Protein AF-A0A7X4CYX2-F1 (afdb_monomer_lite)

Secondary structure (DSSP, 8-state):
-HHHHHHHHH-GGGS-HHHHHHHTSS-HHHHHHHHHHHHHT--HHHHHHHHHHHHHTT-

Radius of gyration: 10.87 Å; chains: 1; bounding box: 21×23×27 Å

Foldseek 3Di:
DVLQQVLCLVCVVLDDPVLSVQLVPDDSVSVSVSSVVVCVPDDPVRNVVSSVVSVVVVD

Structure (mmCIF, N/CA/C/O backbone):
data_AF-A0A7X4CYX2-F1
#
_entry.id   AF-A0A7X4CYX2-F1
#
loop_
_atom_site.group_PDB
_atom_site.id
_atom_site.type_symbol
_atom_site.label_atom_id
_atom_site.label_alt_id
_atom_site.label_comp_id
_atom_site.label_asym_id
_atom_site.label_entity_id
_atom_site.label_seq_id
_atom_site.pdbx_PDB_ins_code
_atom_site.Cartn_x
_atom_site.Cartn_y
_atom_site.Cartn_z
_atom_site.occupancy
_atom_site.B_iso_or_equiv
_atom_site.auth_seq_id
_atom_site.auth_comp_id
_atom_site.auth_asym_id
_atom_site.auth_atom_id
_atom_site.pdbx_PDB_model_num
ATOM 1 N N . VAL A 1 1 ? -7.330 6.679 -9.232 1.00 61.22 1 VAL A N 1
ATOM 2 C CA . VAL A 1 1 ? -7.963 6.375 -7.920 1.00 61.22 1 VAL A CA 1
ATOM 3 C C . VAL A 1 1 ? -8.858 5.142 -7.994 1.00 61.22 1 VAL A C 1
ATOM 5 O O . VAL A 1 1 ? -8.551 4.179 -7.307 1.00 61.22 1 VAL A O 1
ATOM 8 N N . HIS A 1 2 ? -9.898 5.114 -8.842 1.00 68.62 2 HIS A N 1
ATOM 9 C CA . HIS A 1 2 ? -10.807 3.955 -8.943 1.00 68.62 2 HIS A CA 1
ATOM 10 C C . HIS A 1 2 ? -10.099 2.630 -9.285 1.00 68.62 2 HIS A C 1
ATOM 12 O O . HIS A 1 2 ? -10.437 1.607 -8.702 1.00 68.62 2 HIS A O 1
ATOM 18 N N . SER A 1 3 ? -9.072 2.663 -10.142 1.00 80.38 3 SER A N 1
ATOM 19 C CA . SER A 1 3 ? -8.294 1.478 -10.539 1.00 80.38 3 SER A CA 1
ATOM 20 C C . SER A 1 3 ? -7.400 0.886 -9.441 1.00 80.38 3 SER A C 1
ATOM 22 O O . SER A 1 3 ? -6.977 -0.252 -9.574 1.00 80.38 3 SER A O 1
ATOM 24 N N . LEU A 1 4 ? -7.115 1.625 -8.362 1.00 87.94 4 LEU A N 1
ATOM 25 C CA . LEU A 1 4 ? -6.315 1.137 -7.226 1.00 87.94 4 LEU A CA 1
ATOM 26 C C . LEU A 1 4 ? -7.186 0.804 -6.012 1.00 87.94 4 LEU A C 1
ATOM 28 O O . LEU A 1 4 ? -6.895 -0.132 -5.275 1.00 87.94 4 LEU A O 1
ATOM 32 N N . PHE A 1 5 ? -8.261 1.568 -5.797 1.00 93.38 5 PHE A N 1
ATOM 33 C CA . PHE A 1 5 ? -9.083 1.440 -4.598 1.00 93.38 5 PHE A CA 1
ATOM 34 C C . PHE A 1 5 ? -9.748 0.066 -4.481 1.00 93.38 5 PHE A C 1
ATOM 36 O O . PHE A 1 5 ? -9.610 -0.571 -3.441 1.00 93.38 5 PHE A O 1
ATOM 43 N N . GLY A 1 6 ? -10.438 -0.388 -5.533 1.00 92.75 6 GLY A N 1
ATOM 44 C CA . GLY A 1 6 ? -11.136 -1.680 -5.536 1.00 92.75 6 GLY A CA 1
ATOM 45 C C . GLY A 1 6 ? -10.204 -2.850 -5.201 1.00 92.75 6 GLY A C 1
ATOM 46 O O . GLY A 1 6 ? -10.428 -3.514 -4.190 1.00 92.75 6 GLY A O 1
ATOM 47 N N . PRO A 1 7 ? -9.094 -3.031 -5.943 1.00 92.25 7 PRO A N 1
ATOM 48 C CA . PRO A 1 7 ? -8.140 -4.102 -5.670 1.00 92.25 7 PRO A CA 1
ATOM 49 C C . PRO A 1 7 ? -7.607 -4.110 -4.233 1.00 92.25 7 PRO A C 1
ATOM 51 O O . PRO A 1 7 ? -7.554 -5.167 -3.611 1.00 92.25 7 PRO A O 1
ATOM 54 N N . PHE A 1 8 ? -7.261 -2.950 -3.664 1.00 93.19 8 PHE A N 1
ATOM 55 C CA . PHE A 1 8 ? -6.801 -2.880 -2.272 1.00 93.19 8 PHE A CA 1
ATOM 56 C C . PHE A 1 8 ? -7.905 -3.122 -1.241 1.00 93.19 8 PHE A C 1
ATOM 58 O O . PHE A 1 8 ? -7.618 -3.561 -0.124 1.00 93.19 8 PHE A O 1
ATOM 65 N N . PHE A 1 9 ? -9.153 -2.803 -1.579 1.00 93.38 9 PHE A N 1
ATOM 66 C CA . PHE A 1 9 ? -10.293 -3.011 -0.695 1.00 93.38 9 PHE A CA 1
ATOM 67 C C . PHE A 1 9 ? -10.660 -4.494 -0.598 1.00 93.38 9 PHE A C 1
ATOM 69 O O . PHE A 1 9 ? -10.856 -5.004 0.515 1.00 93.38 9 PHE A O 1
ATOM 76 N N . ASP A 1 10 ? -10.661 -5.172 -1.746 1.00 92.00 10 ASP A N 1
ATOM 77 C CA . ASP A 1 10 ? -10.968 -6.597 -1.880 1.00 92.00 10 ASP A CA 1
ATOM 78 C C . ASP A 1 10 ? -9.803 -7.477 -1.408 1.00 92.00 10 ASP A C 1
ATOM 80 O O . ASP A 1 10 ? -10.019 -8.502 -0.759 1.00 92.00 10 ASP A O 1
ATOM 84 N N . ARG A 1 11 ? -8.559 -7.043 -1.664 1.00 90.69 11 ARG A N 1
ATOM 85 C CA . ARG A 1 11 ? -7.318 -7.734 -1.279 1.00 90.69 11 ARG A CA 1
ATOM 86 C C . ARG A 1 11 ? -6.413 -6.840 -0.421 1.00 90.69 11 ARG A C 1
ATOM 88 O O . ARG A 1 11 ? -5.405 -6.311 -0.901 1.00 90.69 11 ARG A O 1
ATOM 95 N N . PRO A 1 12 ? -6.723 -6.665 0.880 1.00 90.75 12 PRO A N 1
ATOM 96 C CA . PRO A 1 12 ? -5.897 -5.863 1.785 1.00 90.75 12 PRO A CA 1
ATOM 97 C C . PRO A 1 12 ? -4.479 -6.413 1.977 1.00 90.75 12 PRO A C 1
ATOM 99 O O . PRO A 1 12 ? -3.607 -5.702 2.468 1.00 90.75 12 PRO A O 1
ATOM 102 N N . ASP A 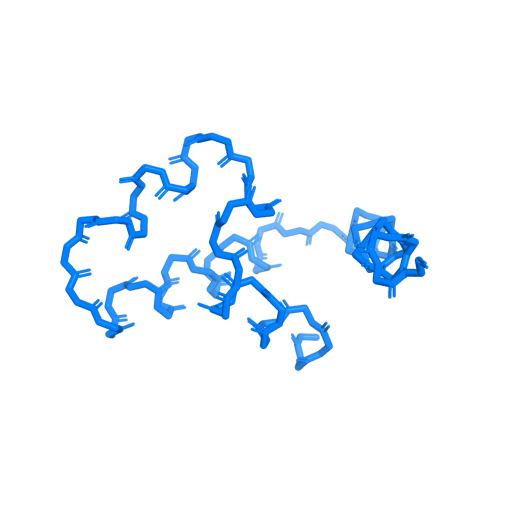1 13 ? -4.237 -7.675 1.625 1.00 90.75 13 ASP A N 1
ATOM 103 C CA . ASP A 1 13 ? -2.928 -8.321 1.635 1.00 90.75 13 ASP A CA 1
ATOM 104 C C . ASP A 1 13 ? -1.972 -7.785 0.561 1.00 90.75 13 ASP A C 1
ATOM 106 O O . ASP A 1 13 ? -0.758 -7.888 0.741 1.00 90.75 13 ASP A O 1
ATOM 110 N N . ALA A 1 14 ? -2.493 -7.140 -0.488 1.00 91.75 14 ALA A N 1
ATOM 111 C CA . ALA A 1 14 ? -1.684 -6.420 -1.468 1.00 91.75 14 ALA A CA 1
ATOM 112 C C . ALA A 1 14 ? -1.092 -5.111 -0.908 1.00 91.75 14 ALA A C 1
ATOM 114 O O . ALA A 1 14 ? -0.093 -4.610 -1.432 1.00 91.75 14 ALA A O 1
ATOM 115 N N . LEU A 1 15 ? -1.666 -4.562 0.173 1.00 92.44 15 LEU A N 1
ATOM 116 C CA . LEU A 1 15 ? -1.130 -3.373 0.835 1.00 92.44 15 LEU A CA 1
ATOM 117 C C . LEU A 1 15 ? 0.205 -3.680 1.532 1.00 92.44 15 LEU A C 1
ATOM 119 O O . LEU A 1 15 ? 0.394 -4.768 2.087 1.00 92.44 15 LEU A O 1
ATOM 123 N N . PRO A 1 16 ? 1.110 -2.691 1.642 1.00 92.25 16 PRO A N 1
ATOM 124 C CA . PRO A 1 16 ? 2.282 -2.822 2.496 1.00 92.25 16 PRO A CA 1
ATOM 125 C C . PRO A 1 16 ? 1.884 -3.140 3.945 1.00 92.25 16 PRO A C 1
ATOM 127 O O . PRO A 1 16 ? 0.907 -2.596 4.468 1.00 92.25 16 PRO A O 1
ATOM 130 N N . LEU A 1 17 ? 2.684 -3.969 4.625 1.00 91.94 17 LEU A N 1
ATOM 131 C CA . LEU A 1 17 ? 2.375 -4.514 5.955 1.00 91.94 17 LEU A CA 1
ATOM 132 C C . LEU A 1 17 ? 1.879 -3.472 6.987 1.00 91.94 17 LEU A C 1
ATOM 134 O O . LEU A 1 17 ? 0.899 -3.759 7.680 1.00 91.94 17 LEU A O 1
ATOM 138 N N . PRO A 1 18 ? 2.464 -2.259 7.102 1.00 91.56 18 PRO A N 1
ATOM 139 C CA . PRO A 1 18 ? 1.973 -1.254 8.047 1.00 91.56 18 PRO A CA 1
ATOM 140 C C . PRO A 1 18 ? 0.546 -0.773 7.752 1.00 91.56 18 PRO A C 1
ATOM 142 O O . PRO A 1 18 ? -0.200 -0.478 8.684 1.00 91.56 18 PRO A O 1
ATOM 145 N N . TRP A 1 19 ? 0.165 -0.696 6.476 1.00 92.56 19 TRP A N 1
ATOM 146 C CA . TRP A 1 19 ? -1.161 -0.264 6.034 1.00 92.56 19 TRP A CA 1
ATOM 147 C C . TRP A 1 19 ? -2.176 -1.398 6.156 1.00 92.56 19 TRP A C 1
ATOM 149 O O . TRP A 1 19 ? -3.248 -1.185 6.718 1.00 92.56 19 TRP A O 1
ATOM 159 N N . ARG A 1 20 ? -1.795 -2.620 5.764 1.00 92.62 20 ARG A N 1
ATOM 160 C CA . ARG A 1 20 ? -2.604 -3.832 5.954 1.00 92.62 20 ARG A CA 1
ATOM 161 C C . ARG A 1 20 ? -3.026 -4.029 7.412 1.00 92.62 20 ARG A C 1
ATOM 163 O O . ARG A 1 20 ? -4.201 -4.194 7.710 1.00 92.62 20 ARG A O 1
ATOM 170 N N . ARG A 1 21 ? -2.090 -3.942 8.362 1.00 91.94 21 ARG A N 1
ATOM 171 C CA . ARG A 1 21 ? -2.427 -4.108 9.791 1.00 91.94 21 ARG A CA 1
ATOM 172 C C . ARG A 1 21 ? -3.445 -3.079 10.286 1.00 91.94 21 ARG A C 1
ATOM 174 O O . ARG A 1 21 ? -4.178 -3.338 11.235 1.00 91.94 21 ARG A O 1
ATOM 181 N N . ARG A 1 22 ? -3.483 -1.894 9.670 1.00 90.81 22 ARG A N 1
ATOM 182 C CA . ARG A 1 22 ? -4.456 -0.855 10.016 1.00 90.81 22 ARG A CA 1
ATOM 183 C C . ARG A 1 22 ? -5.833 -1.163 9.426 1.00 90.81 22 ARG A C 1
ATOM 185 O O . ARG A 1 22 ? -6.816 -0.844 10.087 1.00 90.81 22 ARG A O 1
ATOM 192 N N . THR A 1 23 ? -5.915 -1.768 8.236 1.00 91.50 23 THR A N 1
ATOM 193 C CA . THR A 1 23 ? -7.194 -2.135 7.596 1.00 91.50 23 THR A CA 1
ATOM 194 C C . THR A 1 23 ? -7.877 -3.339 8.239 1.00 91.50 23 THR A C 1
ATOM 196 O O . THR A 1 23 ? -9.089 -3.490 8.104 1.00 91.50 23 THR A O 1
ATOM 199 N N . GLU A 1 24 ? -7.122 -4.181 8.948 1.00 86.00 24 GLU A N 1
ATOM 200 C CA . GLU A 1 24 ? -7.650 -5.300 9.742 1.00 86.00 24 GLU A CA 1
ATOM 201 C C . GLU A 1 24 ? -8.367 -4.824 11.020 1.00 86.00 24 GLU A C 1
ATOM 203 O O . GLU A 1 24 ? -9.219 -5.525 11.563 1.00 86.00 24 GLU A O 1
ATOM 208 N N . ALA A 1 25 ? -8.059 -3.615 11.496 1.00 80.44 25 ALA A N 1
ATOM 209 C CA . ALA A 1 25 ? -8.651 -3.054 12.699 1.00 80.44 25 ALA A CA 1
ATOM 210 C C . ALA A 1 25 ? -9.820 -2.117 12.345 1.00 80.44 25 ALA A C 1
ATOM 212 O O . ALA A 1 25 ? -9.618 -1.054 11.762 1.00 80.44 25 ALA A O 1
ATOM 213 N N . GLY A 1 26 ? -11.031 -2.442 12.801 1.00 73.12 26 GLY A N 1
ATOM 214 C CA . GLY A 1 26 ? -12.245 -1.653 12.550 1.00 73.12 26 GLY A CA 1
ATOM 215 C C . GLY A 1 26 ? -12.810 -1.903 11.149 1.00 73.12 26 GLY A C 1
ATOM 216 O O . GLY A 1 26 ? -12.056 -2.012 10.192 1.00 73.12 26 GLY A O 1
ATOM 217 N N . GLY A 1 27 ? -14.135 -2.044 11.053 1.00 89.44 27 GLY A N 1
ATOM 218 C CA . GLY A 1 27 ? -14.830 -2.565 9.869 1.00 89.44 27 GLY A CA 1
ATOM 219 C C . GLY A 1 27 ? -14.643 -1.776 8.563 1.00 89.44 27 GLY A C 1
ATOM 220 O O . GLY A 1 27 ? -13.812 -0.877 8.443 1.00 89.44 27 GLY A O 1
ATOM 221 N N . GLU A 1 28 ? -15.459 -2.101 7.563 1.00 93.06 28 GLU A N 1
ATOM 222 C CA . GLU A 1 28 ? -15.289 -1.669 6.165 1.00 93.06 28 GLU A CA 1
ATOM 223 C C . GLU A 1 28 ? -15.061 -0.162 5.970 1.00 93.06 28 GLU A C 1
ATOM 225 O O . GLU A 1 28 ? -14.178 0.230 5.210 1.00 93.06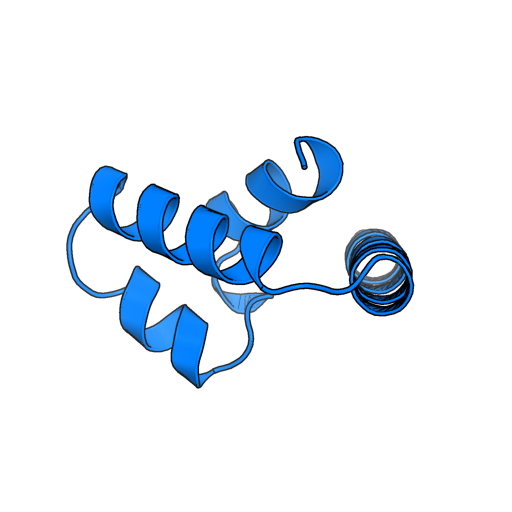 28 GLU A O 1
ATOM 230 N N . ALA A 1 29 ? -15.771 0.696 6.708 1.00 93.12 29 ALA A N 1
ATOM 231 C CA . ALA A 1 29 ? -15.589 2.147 6.624 1.00 93.12 29 ALA A CA 1
ATOM 232 C C . ALA A 1 29 ? -14.169 2.603 7.015 1.00 93.12 29 ALA A C 1
ATOM 234 O O . ALA A 1 29 ? -13.598 3.502 6.391 1.00 93.12 29 ALA A O 1
ATOM 235 N N . ARG A 1 30 ? -13.565 1.971 8.030 1.00 92.94 30 ARG A N 1
ATOM 236 C CA . ARG A 1 30 ? -12.194 2.283 8.452 1.00 92.94 30 ARG A CA 1
ATOM 237 C C . ARG A 1 30 ? -11.181 1.759 7.442 1.00 92.94 30 ARG A C 1
ATOM 239 O O . ARG A 1 30 ? -10.247 2.485 7.104 1.00 92.94 30 ARG A O 1
ATOM 246 N N . ARG A 1 31 ? -11.400 0.553 6.909 1.00 94.38 31 ARG A N 1
ATOM 247 C CA . ARG A 1 31 ? -10.609 0.007 5.796 1.00 94.38 31 ARG A CA 1
ATOM 248 C C . ARG A 1 31 ? -10.615 0.959 4.598 1.00 94.38 31 ARG A C 1
ATOM 250 O O . ARG A 1 31 ? -9.543 1.323 4.120 1.00 94.38 31 ARG A O 1
ATOM 257 N N . ALA A 1 32 ? -11.796 1.399 4.162 1.00 94.75 32 ALA A N 1
ATOM 258 C CA . ALA A 1 32 ? -11.955 2.317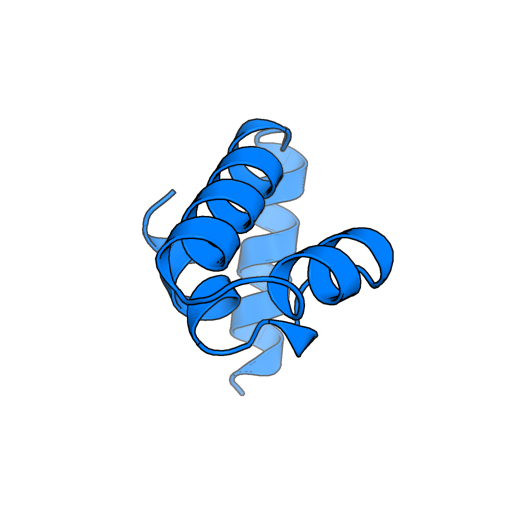 3.037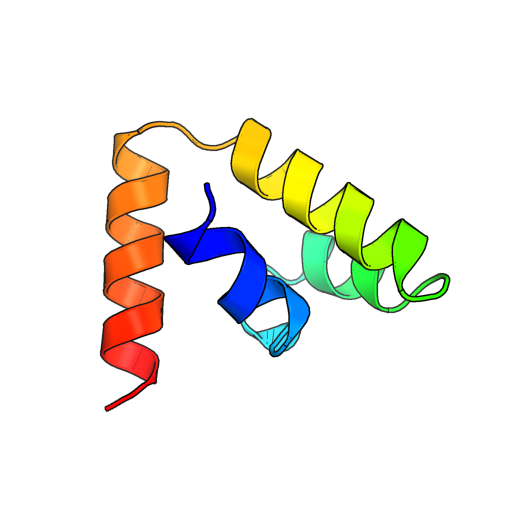 1.00 94.75 32 ALA A CA 1
ATOM 259 C C . ALA A 1 32 ? -11.157 3.611 3.244 1.00 94.75 32 ALA A C 1
ATOM 261 O O . ALA A 1 32 ? -10.428 4.039 2.351 1.00 94.75 32 ALA A O 1
ATOM 262 N N . ARG A 1 33 ? -11.236 4.202 4.445 1.00 95.12 33 ARG A N 1
ATOM 263 C CA . ARG A 1 33 ? -10.483 5.418 4.775 1.00 95.12 33 ARG A CA 1
ATOM 264 C C . ARG A 1 33 ? -8.972 5.201 4.683 1.00 95.12 33 ARG A C 1
ATOM 266 O O . ARG A 1 33 ? -8.294 5.990 4.044 1.00 95.12 33 ARG A O 1
ATOM 273 N N . ILE A 1 34 ? -8.457 4.122 5.268 1.00 95.38 34 ILE A N 1
ATOM 274 C CA . ILE A 1 34 ? -7.016 3.828 5.270 1.00 95.38 34 ILE A CA 1
ATOM 275 C C . ILE A 1 34 ? -6.486 3.612 3.849 1.00 95.38 34 ILE A C 1
ATOM 277 O O . ILE A 1 34 ? -5.393 4.070 3.529 1.00 95.38 34 ILE A O 1
ATOM 281 N N . ILE A 1 35 ? -7.256 2.937 2.993 1.00 95.06 35 ILE A N 1
ATOM 282 C CA . ILE A 1 35 ? -6.891 2.733 1.585 1.00 95.06 35 ILE A CA 1
ATOM 283 C C . ILE A 1 35 ? -6.906 4.060 0.828 1.00 95.06 35 ILE A C 1
ATOM 285 O O . ILE A 1 35 ? -5.987 4.335 0.060 1.00 95.06 35 ILE A O 1
ATOM 289 N N . ALA A 1 36 ? -7.912 4.905 1.064 1.00 95.12 36 ALA A N 1
ATOM 290 C CA . ALA A 1 36 ? -7.971 6.230 0.461 1.00 95.12 36 ALA A CA 1
ATOM 291 C C . ALA A 1 36 ? -6.765 7.091 0.873 1.00 95.12 36 ALA A C 1
ATOM 293 O O . ALA A 1 36 ? -6.150 7.713 0.012 1.00 95.12 36 ALA A O 1
ATOM 294 N N . ASP A 1 37 ? -6.383 7.064 2.153 1.00 94.81 37 ASP A N 1
ATOM 295 C CA . ASP A 1 37 ? -5.215 7.787 2.668 1.00 94.81 37 ASP A CA 1
ATOM 296 C C . ASP A 1 37 ? -3.906 7.251 2.064 1.00 94.81 37 ASP A C 1
ATOM 298 O O . ASP A 1 37 ? -3.019 8.026 1.705 1.00 94.81 37 ASP A O 1
ATOM 302 N N . TYR A 1 38 ? -3.794 5.928 1.897 1.00 94.69 38 TYR A N 1
ATOM 303 C CA . TYR A 1 38 ? -2.650 5.304 1.232 1.00 94.69 38 TYR A CA 1
ATOM 304 C C . TYR A 1 38 ? -2.525 5.751 -0.230 1.00 94.69 38 TYR A C 1
ATOM 306 O O . TYR A 1 38 ? -1.441 6.149 -0.648 1.00 94.69 38 TYR A O 1
ATOM 314 N N . ILE A 1 39 ? -3.628 5.744 -0.989 1.00 94.12 39 ILE A N 1
ATOM 315 C CA . ILE A 1 39 ? -3.659 6.176 -2.397 1.00 94.12 39 ILE A CA 1
ATOM 316 C C . ILE A 1 39 ? -3.382 7.679 -2.518 1.00 94.12 39 ILE A C 1
ATOM 318 O O . ILE A 1 39 ? -2.636 8.092 -3.401 1.00 94.12 39 ILE A O 1
ATOM 322 N N . ALA A 1 40 ? -3.947 8.500 -1.628 1.00 94.19 40 ALA A N 1
ATOM 323 C CA . ALA A 1 40 ? -3.741 9.947 -1.626 1.00 94.19 40 ALA A CA 1
ATOM 324 C C . ALA A 1 40 ? -2.287 10.344 -1.316 1.00 94.19 40 ALA A C 1
ATOM 326 O O . ALA A 1 40 ? -1.837 11.401 -1.747 1.00 94.19 40 ALA A O 1
ATOM 327 N N . GLY A 1 41 ? -1.547 9.499 -0.589 1.00 93.44 41 GLY A N 1
ATOM 328 C CA . GLY A 1 41 ? -0.123 9.690 -0.312 1.00 93.44 41 GLY A CA 1
ATOM 329 C C . GLY A 1 41 ? 0.817 9.249 -1.441 1.00 93.44 41 GLY A C 1
ATOM 330 O O . GLY A 1 41 ? 2.031 9.413 -1.310 1.00 93.44 41 GLY A O 1
ATOM 331 N N . MET A 1 42 ? 0.301 8.668 -2.530 1.00 94.94 42 MET A N 1
ATOM 332 C CA . MET A 1 42 ? 1.127 8.222 -3.652 1.00 94.94 42 MET A CA 1
ATOM 333 C C . MET A 1 42 ? 1.522 9.389 -4.556 1.00 94.94 42 MET A C 1
ATOM 335 O O . MET A 1 42 ? 0.741 10.296 -4.821 1.00 94.94 42 MET A O 1
ATOM 339 N N . THR A 1 43 ? 2.731 9.312 -5.109 1.00 95.12 43 THR A N 1
ATOM 340 C CA . THR A 1 43 ? 3.098 10.111 -6.287 1.00 95.12 43 THR A CA 1
ATOM 341 C C . THR A 1 43 ? 2.596 9.425 -7.553 1.00 95.12 43 THR A C 1
ATOM 343 O O . THR A 1 43 ? 2.456 8.200 -7.563 1.00 95.12 43 THR A O 1
ATOM 346 N N . ASP A 1 44 ? 2.411 10.173 -8.643 1.00 92.06 44 ASP A N 1
ATOM 347 C CA . ASP A 1 44 ? 1.936 9.620 -9.923 1.00 92.06 44 ASP A CA 1
ATOM 348 C C . ASP A 1 44 ? 2.769 8.416 -10.384 1.00 92.06 44 ASP A C 1
ATOM 350 O O . ASP A 1 44 ? 2.231 7.376 -10.761 1.00 92.06 44 ASP A O 1
ATOM 354 N N . ARG A 1 45 ? 4.101 8.514 -10.273 1.00 93.62 45 ARG A N 1
ATOM 355 C CA . ARG A 1 45 ? 5.008 7.422 -10.654 1.00 93.62 45 ARG A CA 1
ATOM 356 C C . ARG A 1 45 ? 4.847 6.191 -9.766 1.00 93.62 45 ARG A C 1
ATOM 358 O O . ARG A 1 45 ? 4.909 5.072 -10.263 1.00 93.62 45 ARG A O 1
ATOM 365 N N . PHE A 1 46 ? 4.648 6.381 -8.465 1.00 93.31 46 PHE A N 1
ATOM 366 C CA . PHE A 1 46 ? 4.410 5.260 -7.560 1.00 93.31 46 PHE A CA 1
ATOM 367 C C . PHE A 1 46 ? 3.050 4.600 -7.832 1.00 93.31 46 PHE A C 1
ATOM 369 O O . PHE A 1 46 ? 2.968 3.378 -7.858 1.00 93.31 46 PHE A O 1
ATOM 376 N N . ALA A 1 47 ? 2.009 5.391 -8.105 1.00 92.75 47 ALA A N 1
ATOM 377 C CA . ALA A 1 47 ? 0.677 4.884 -8.423 1.00 92.75 47 ALA A CA 1
ATOM 378 C C . ALA A 1 47 ? 0.657 4.041 -9.711 1.00 92.75 47 ALA A C 1
ATOM 380 O O . ALA A 1 47 ? -0.008 3.008 -9.744 1.00 92.75 47 ALA A O 1
ATOM 381 N N . LEU A 1 48 ? 1.405 4.448 -10.745 1.00 91.94 48 LEU A N 1
ATOM 382 C CA . LEU A 1 48 ? 1.563 3.666 -11.979 1.00 91.94 48 LEU A CA 1
ATOM 383 C C . LEU A 1 48 ? 2.275 2.333 -11.724 1.00 91.94 48 LEU A C 1
ATOM 385 O O . LEU A 1 48 ? 1.781 1.288 -12.134 1.00 91.94 48 LEU A O 1
ATOM 389 N N . ASN A 1 49 ? 3.382 2.351 -10.979 1.00 93.00 49 ASN A N 1
ATOM 390 C CA . ASN A 1 49 ? 4.103 1.122 -10.637 1.00 93.00 49 ASN A CA 1
ATOM 391 C C . ASN A 1 49 ? 3.233 0.149 -9.829 1.00 93.00 49 ASN A C 1
ATOM 393 O O . ASN A 1 49 ? 3.276 -1.059 -10.050 1.00 93.00 49 ASN A O 1
ATOM 397 N N . GLU A 1 50 ? 2.449 0.668 -8.885 1.00 92.56 50 GLU A N 1
ATOM 398 C CA . GLU A 1 50 ? 1.583 -0.163 -8.053 1.00 92.56 50 GLU A CA 1
ATOM 399 C C . GLU A 1 50 ? 0.399 -0.725 -8.851 1.00 92.56 50 GLU A C 1
ATOM 401 O O . GLU A 1 50 ? 0.022 -1.879 -8.664 1.00 92.56 50 GLU A O 1
ATOM 406 N N . HIS A 1 51 ? -0.137 0.047 -9.799 1.00 90.69 51 HIS A N 1
ATOM 407 C CA . HIS A 1 51 ? -1.130 -0.436 -10.755 1.00 90.69 51 HIS A CA 1
ATOM 408 C C . HIS A 1 51 ? -0.585 -1.598 -11.598 1.00 90.69 51 HIS A C 1
ATOM 410 O O . HIS A 1 51 ? -1.226 -2.645 -11.693 1.00 90.69 51 HIS A O 1
ATOM 416 N N . ASP A 1 52 ? 0.621 -1.454 -12.149 1.00 91.38 52 ASP A N 1
ATOM 417 C CA . ASP A 1 52 ? 1.250 -2.502 -12.956 1.00 91.38 52 ASP A CA 1
ATOM 418 C C . ASP A 1 52 ? 1.538 -3.759 -12.128 1.00 91.38 52 ASP A C 1
ATOM 420 O O . ASP A 1 52 ? 1.316 -4.879 -12.591 1.00 91.38 52 ASP A O 1
ATOM 424 N N . ARG A 1 53 ? 1.967 -3.587 -10.870 1.00 90.38 53 ARG A N 1
ATOM 425 C CA . ARG A 1 53 ? 2.158 -4.686 -9.916 1.00 90.38 53 ARG A CA 1
ATOM 426 C C . ARG A 1 53 ? 0.854 -5.436 -9.638 1.00 90.38 53 ARG A C 1
ATOM 428 O O . ARG A 1 53 ? 0.865 -6.665 -9.623 1.00 90.38 53 ARG A O 1
ATOM 435 N N . LEU A 1 54 ? -0.243 -4.717 -9.399 1.00 87.56 54 LEU A N 1
ATOM 436 C CA . LEU A 1 54 ? -1.551 -5.316 -9.120 1.00 87.56 54 LEU A CA 1
ATOM 437 C C . LEU A 1 54 ? -2.071 -6.108 -10.324 1.00 87.56 54 LEU A C 1
ATOM 439 O O . LEU A 1 54 ? -2.512 -7.239 -10.143 1.00 87.56 54 LEU A O 1
ATOM 443 N N . ILE A 1 55 ? -1.929 -5.570 -11.540 1.00 85.69 55 ILE A N 1
ATOM 444 C CA . ILE A 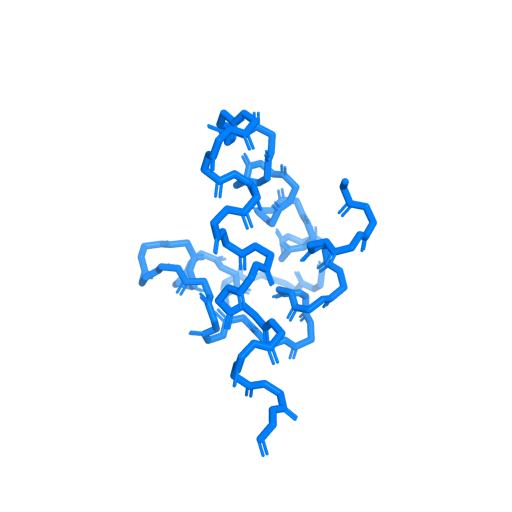1 55 ? -2.302 -6.272 -12.778 1.00 85.69 55 ILE A CA 1
ATOM 445 C C . ILE A 1 55 ? -1.423 -7.503 -13.013 1.00 85.69 55 ILE A C 1
ATOM 447 O O . ILE A 1 55 ? -1.923 -8.556 -13.407 1.00 85.69 55 ILE A O 1
ATOM 451 N N . ALA A 1 56 ? -0.112 -7.402 -12.783 1.00 83.31 56 ALA A N 1
ATOM 452 C CA . ALA A 1 56 ? 0.788 -8.543 -12.930 1.00 83.31 56 ALA A CA 1
ATOM 453 C C . ALA A 1 56 ? 0.457 -9.670 -11.937 1.00 83.31 56 ALA A C 1
ATOM 455 O O . ALA A 1 56 ? 0.608 -10.837 -12.280 1.00 83.31 56 ALA A O 1
ATOM 456 N N . ALA A 1 57 ? -0.023 -9.326 -10.739 1.00 72.81 57 ALA A N 1
ATOM 457 C CA . ALA A 1 57 ? -0.457 -10.275 -9.714 1.00 72.81 57 ALA A CA 1
ATOM 458 C C . ALA A 1 57 ? -1.866 -10.865 -9.950 1.00 72.81 57 ALA A C 1
ATOM 460 O O . ALA A 1 57 ? -2.324 -11.675 -9.144 1.00 72.81 57 ALA A O 1
ATOM 461 N N . GLU A 1 58 ? -2.577 -10.440 -10.999 1.00 66.25 58 GLU A N 1
ATOM 462 C CA . GLU A 1 58 ? -3.882 -10.983 -11.417 1.00 66.25 58 GLU A CA 1
ATOM 463 C C . GLU A 1 58 ? -3.780 -11.984 -12.582 1.00 66.25 58 GLU A C 1
ATOM 465 O O . GLU A 1 58 ? -4.794 -12.570 -12.962 1.00 66.25 58 GLU A O 1
ATOM 470 N N . ARG A 1 59 ? -2.579 -12.190 -13.141 1.00 55.94 59 ARG A N 1
ATOM 47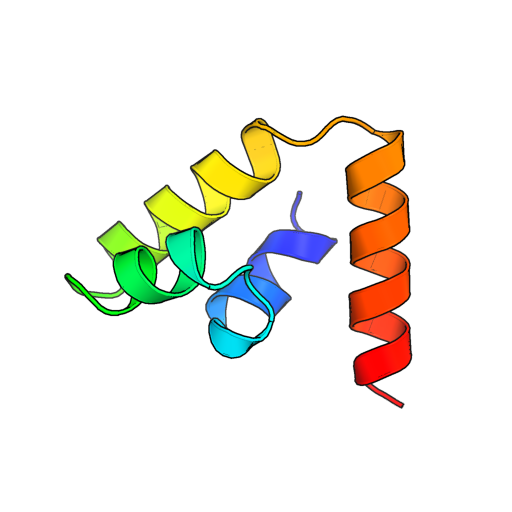1 C CA . ARG A 1 59 ? -2.289 -13.210 -14.164 1.00 55.94 59 ARG A CA 1
ATOM 472 C C . ARG A 1 59 ? -1.790 -14.507 -13.542 1.00 55.94 59 ARG A C 1
ATOM 474 O O . ARG A 1 59 ? -2.125 -15.564 -14.118 1.00 55.94 59 ARG A O 1
#

pLDDT: mean 89.14, std 8.52, range [55.94, 95.38]

Sequence (59 aa):
VHSLFGPFFDRPDALPLPWRRRTEAGGEARRARIIADYIAGMTDRFALNEHDRLIAAER